Protein AF-A0A443QTU1-F1 (afdb_monomer_lite)

Secondary structure (DSSP, 8-state):
-HH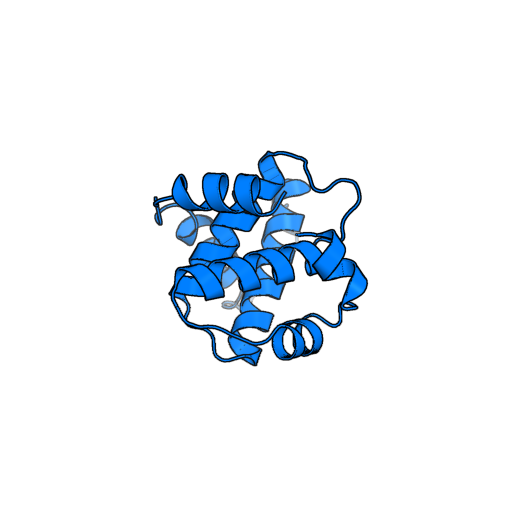HHHHHHTT----GGGHHHHHHHHHGGGS---S---S-------HHHHHHHHHHHHHHHHHHHTT--HHHHHHHHHHHHHHHHTTTTTTS-HHHHHHHHHHHHHHHTT----HHHHHHHHT--HHHHHTT-

InterPro domains:
  IPR000812 Transcription factor TFIIB [PR00685] (99-118)
  IPR000812 Transcription factor TFIIB [PR00685] (125-133)
  IPR000812 Transcription factor TFIIB [PTHR11618] (19-131)
  IPR013150 Transcription factor TFIIB, cyclin-like domain [PF00382] (50-133)
  IPR036915 Cyclin-like superfamily [SSF47954] (54-132)

Radius of gyration: 16.38 Å; chains: 1; bounding box: 30×42×45 Å

Organism: NCBI:txid299467

Structure (mmCIF, N/CA/C/O backbone):
data_AF-A0A443QTU1-F1
#
_entry.id   AF-A0A443QTU1-F1
#
loop_
_atom_site.group_PDB
_atom_site.id
_atom_site.type_symbol
_atom_site.label_atom_id
_atom_site.label_alt_id
_atom_site.label_comp_id
_atom_site.label_asym_id
_atom_site.label_entity_id
_atom_site.label_seq_id
_atom_site.pdbx_PDB_ins_code
_atom_site.Cartn_x
_atom_site.Cartn_y
_atom_site.Cartn_z
_atom_site.occupancy
_atom_site.B_iso_or_equiv
_atom_site.auth_seq_id
_atom_site.auth_comp_id
_atom_site.auth_asym_id
_atom_site.auth_atom_id
_atom_site.pdbx_PDB_model_num
ATOM 1 N N . MET A 1 1 ? 12.321 -10.368 13.320 1.00 49.62 1 MET A N 1
ATOM 2 C CA . MET A 1 1 ? 12.124 -9.400 12.217 1.00 49.62 1 MET A CA 1
ATOM 3 C C . MET A 1 1 ? 10.836 -8.598 12.391 1.00 49.62 1 MET A C 1
ATOM 5 O O . MET A 1 1 ? 10.950 -7.403 12.615 1.00 49.62 1 MET A O 1
ATOM 9 N N . LEU A 1 2 ? 9.650 -9.223 12.461 1.00 43.53 2 LEU A N 1
ATOM 10 C CA . LEU A 1 2 ? 8.376 -8.525 12.741 1.00 43.53 2 LEU A CA 1
ATOM 11 C C . LEU A 1 2 ? 8.380 -7.679 14.031 1.00 43.53 2 LEU A C 1
ATOM 13 O O . LEU A 1 2 ? 7.876 -6.567 14.012 1.00 43.53 2 LEU A O 1
ATOM 17 N N . LYS A 1 3 ? 9.002 -8.144 15.128 1.00 46.47 3 LYS A N 1
ATOM 18 C CA . LYS A 1 3 ? 9.103 -7.367 16.387 1.00 46.47 3 LYS A CA 1
ATOM 19 C C . LYS A 1 3 ? 9.967 -6.103 16.258 1.00 46.47 3 LYS A C 1
ATOM 21 O O . LYS A 1 3 ? 9.629 -5.075 16.830 1.00 46.47 3 LYS A O 1
ATOM 26 N N . SER A 1 4 ? 11.052 -6.160 15.483 1.00 53.91 4 SER A N 1
ATOM 27 C CA . SER A 1 4 ? 11.898 -4.993 15.191 1.00 53.91 4 SER A CA 1
ATOM 28 C C . SER A 1 4 ? 11.169 -3.996 14.288 1.00 53.91 4 SER A C 1
ATOM 30 O O . SER A 1 4 ? 11.321 -2.793 14.456 1.00 53.91 4 SER A O 1
ATOM 32 N N . PHE A 1 5 ? 10.348 -4.502 13.364 1.00 51.16 5 PHE A N 1
ATOM 33 C CA . PHE A 1 5 ? 9.554 -3.690 12.447 1.00 51.16 5 PHE A CA 1
ATOM 34 C C . PHE A 1 5 ? 8.349 -3.039 13.142 1.00 51.16 5 PHE A C 1
ATOM 36 O O . PHE A 1 5 ? 8.106 -1.858 12.938 1.00 51.16 5 PHE A O 1
ATOM 43 N N . LEU A 1 6 ? 7.657 -3.760 14.037 1.00 52.88 6 LEU A N 1
ATOM 44 C CA . LEU A 1 6 ? 6.623 -3.192 14.912 1.00 52.88 6 LEU A CA 1
ATOM 45 C C . LEU A 1 6 ? 7.199 -2.124 15.849 1.00 52.88 6 LEU A C 1
ATOM 47 O O . LEU A 1 6 ? 6.580 -1.083 16.018 1.00 52.88 6 LEU A O 1
ATOM 51 N N . LYS A 1 7 ? 8.399 -2.343 16.406 1.00 55.41 7 LYS A N 1
ATOM 52 C CA . LYS A 1 7 ? 9.081 -1.341 17.240 1.00 55.41 7 LYS A CA 1
ATOM 53 C C . LYS A 1 7 ? 9.487 -0.091 16.450 1.00 55.41 7 LYS A C 1
ATOM 55 O O . LYS A 1 7 ? 9.428 0.998 16.999 1.00 55.41 7 LYS A O 1
ATOM 60 N N . TRP A 1 8 ? 9.854 -0.237 15.174 1.00 57.97 8 TRP A N 1
ATOM 61 C CA . TRP A 1 8 ? 10.086 0.894 14.267 1.00 57.97 8 TRP A CA 1
ATOM 62 C C . TRP A 1 8 ? 8.776 1.638 13.950 1.00 57.97 8 TRP A C 1
ATOM 64 O O . TRP A 1 8 ? 8.735 2.855 14.051 1.00 57.97 8 TRP A O 1
ATOM 74 N N . CYS A 1 9 ? 7.685 0.904 13.699 1.00 51.94 9 CYS A N 1
ATOM 75 C CA . CYS A 1 9 ? 6.337 1.443 13.478 1.00 51.94 9 CYS A CA 1
ATOM 76 C C . CYS A 1 9 ? 5.773 2.227 14.675 1.00 51.94 9 CYS A C 1
ATOM 78 O O . CYS A 1 9 ? 5.123 3.246 14.472 1.00 51.94 9 CYS A O 1
ATOM 80 N N . SER A 1 10 ? 6.000 1.760 15.909 1.00 52.59 10 SER A N 1
ATOM 81 C CA . SER A 1 10 ? 5.537 2.432 17.136 1.00 52.59 10 SER A CA 1
ATOM 82 C C . SER A 1 10 ? 6.318 3.704 17.483 1.00 52.59 10 SER A C 1
ATOM 84 O O . SER A 1 10 ? 5.878 4.447 18.350 1.00 52.59 10 SER A O 1
ATOM 86 N N . SER A 1 11 ? 7.463 3.963 16.844 1.00 49.38 11 SER A N 1
ATOM 87 C CA . SER A 1 11 ? 8.222 5.213 17.019 1.00 49.38 11 SER A CA 1
ATOM 88 C C . SER A 1 11 ? 7.925 6.262 15.943 1.00 49.38 11 SER A C 1
ATOM 90 O O . SER A 1 11 ? 8.470 7.358 16.013 1.00 49.38 11 SER A O 1
ATOM 92 N N . SER A 1 12 ? 7.082 5.949 14.959 1.00 48.66 12 SER A N 1
ATOM 93 C CA . SER A 1 12 ? 6.764 6.830 13.831 1.00 48.66 12 SER A CA 1
ATOM 94 C C . SER A 1 12 ? 5.397 7.494 14.015 1.00 48.66 12 SER A C 1
ATOM 96 O O . SER A 1 12 ? 4.526 7.368 13.157 1.00 48.66 12 SER A O 1
ATOM 98 N N . GLU A 1 13 ? 5.174 8.163 15.145 1.00 51.28 13 GLU A N 1
ATOM 99 C CA . GLU A 1 13 ? 4.083 9.142 15.263 1.00 51.28 13 GLU A CA 1
ATOM 100 C C . GLU A 1 13 ? 4.488 10.430 14.502 1.00 51.28 13 GLU A C 1
ATOM 102 O O . GLU A 1 13 ? 5.665 10.783 14.466 1.00 51.28 13 GLU A O 1
ATOM 107 N N . GLU A 1 14 ? 3.509 11.037 13.831 1.00 60.69 14 GLU A N 1
ATOM 108 C CA . GLU A 1 14 ? 3.527 12.039 12.740 1.00 60.69 14 GLU A CA 1
ATOM 109 C C . GLU A 1 14 ? 4.515 13.230 12.830 1.00 60.69 14 GLU A C 1
ATOM 111 O O . GLU A 1 14 ? 4.812 13.739 13.912 1.00 60.69 14 GLU A O 1
ATOM 116 N N . PRO A 1 15 ? 4.957 13.754 11.665 1.00 49.84 15 PRO A N 1
ATOM 117 C CA . PRO A 1 15 ? 4.296 14.971 11.177 1.00 49.84 15 PRO A CA 1
ATOM 118 C C . PRO A 1 15 ? 3.810 14.889 9.712 1.00 49.84 15 PRO A C 1
ATOM 120 O O . PRO A 1 15 ? 4.598 14.737 8.774 1.00 49.84 15 PRO A O 1
ATOM 123 N N . GLU A 1 16 ? 2.502 15.107 9.555 1.00 55.72 16 GLU A N 1
ATOM 124 C CA . GLU A 1 16 ? 1.664 15.084 8.340 1.00 55.72 16 GLU A CA 1
ATOM 125 C C . GLU A 1 16 ? 2.006 16.158 7.272 1.00 55.72 16 GLU A C 1
ATOM 127 O O . GLU A 1 16 ? 1.477 16.153 6.162 1.00 55.72 16 GLU A O 1
ATOM 132 N N . GLU A 1 17 ? 2.881 17.131 7.540 1.00 50.31 17 GLU A N 1
ATOM 133 C CA . GLU A 1 17 ? 2.769 18.418 6.826 1.00 50.31 17 GLU A CA 1
ATOM 134 C C . GLU A 1 17 ? 3.546 18.576 5.503 1.00 50.31 17 GLU A C 1
ATOM 136 O O . GLU A 1 17 ? 3.304 19.533 4.762 1.00 50.31 17 GLU A O 1
ATOM 141 N N . ASP A 1 18 ? 4.430 17.651 5.120 1.00 48.00 18 ASP A N 1
ATOM 142 C CA . ASP A 1 18 ? 5.300 17.863 3.943 1.00 48.00 18 ASP A CA 1
ATOM 143 C C . ASP A 1 18 ? 4.911 17.089 2.671 1.00 48.00 18 ASP A C 1
ATOM 145 O O . ASP A 1 18 ? 5.523 17.282 1.613 1.00 48.00 18 ASP A O 1
ATOM 149 N N . LEU A 1 19 ? 3.874 16.246 2.711 1.00 48.62 19 LEU A N 1
ATOM 150 C CA . LEU A 1 19 ? 3.420 15.502 1.524 1.00 48.62 19 LEU A CA 1
ATOM 151 C C . LEU A 1 19 ? 2.553 16.343 0.575 1.00 48.62 19 LEU A C 1
ATOM 153 O O . LEU A 1 19 ? 2.629 16.170 -0.649 1.00 48.62 19 LEU A O 1
ATOM 157 N N . SER A 1 20 ? 1.790 17.299 1.113 1.00 50.38 20 SER A N 1
ATOM 158 C CA . SER A 1 20 ? 0.899 18.180 0.344 1.00 50.38 20 SER A CA 1
ATOM 159 C C . SER A 1 20 ? 1.650 18.987 -0.728 1.00 50.38 20 SER A C 1
ATOM 161 O O . SER A 1 20 ? 1.177 19.107 -1.861 1.00 50.38 20 SER A O 1
ATOM 163 N N . LYS A 1 21 ? 2.876 19.445 -0.431 1.00 54.62 21 LYS A N 1
ATOM 164 C CA . LYS A 1 21 ? 3.719 20.243 -1.343 1.00 54.62 21 LYS A CA 1
ATOM 165 C C . LYS A 1 21 ? 4.180 19.458 -2.578 1.00 54.62 21 LYS A C 1
ATOM 167 O O . LYS A 1 21 ? 4.242 20.012 -3.673 1.00 54.62 21 LYS A O 1
ATOM 172 N N . ILE A 1 22 ? 4.464 18.160 -2.435 1.00 55.03 22 ILE A N 1
ATOM 173 C CA . ILE A 1 22 ? 4.962 17.314 -3.538 1.00 55.03 22 ILE A CA 1
ATOM 174 C C . ILE A 1 22 ? 3.807 16.850 -4.440 1.00 55.03 22 ILE A C 1
ATOM 176 O O . ILE A 1 22 ? 3.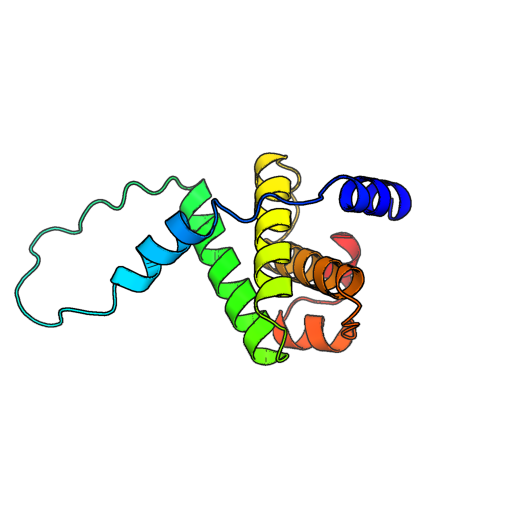942 16.798 -5.667 1.00 55.03 22 ILE A O 1
ATOM 180 N N . ILE A 1 23 ? 2.647 16.543 -3.851 1.00 56.91 23 ILE A N 1
ATOM 181 C CA . ILE A 1 23 ? 1.464 16.087 -4.593 1.00 56.91 23 ILE A CA 1
ATOM 182 C C . ILE A 1 23 ? 0.799 17.258 -5.339 1.00 56.91 23 ILE A C 1
ATOM 184 O O . ILE A 1 23 ? 0.428 17.095 -6.506 1.00 56.91 23 ILE A O 1
ATOM 188 N N . ALA A 1 24 ? 0.739 18.458 -4.741 1.00 53.28 24 ALA A N 1
ATOM 189 C CA . ALA A 1 24 ? 0.194 19.662 -5.381 1.00 53.28 24 ALA A CA 1
ATOM 190 C C . ALA A 1 24 ? 0.895 20.003 -6.711 1.00 53.28 24 ALA A C 1
ATOM 192 O O . ALA A 1 24 ? 0.231 20.356 -7.688 1.00 53.28 24 ALA A O 1
ATOM 193 N N . GLN A 1 25 ? 2.213 19.789 -6.802 1.00 52.00 25 GLN A N 1
ATOM 194 C CA . GLN A 1 25 ? 2.978 20.009 -8.035 1.00 52.00 25 GLN A CA 1
ATOM 195 C C . GLN A 1 25 ? 2.549 19.070 -9.183 1.00 52.00 25 GLN A C 1
ATOM 197 O O . GLN A 1 25 ? 2.650 19.425 -10.357 1.00 52.00 25 GLN A O 1
ATOM 202 N N . THR A 1 26 ? 2.052 17.866 -8.863 1.00 52.66 26 THR A N 1
ATOM 203 C CA . THR A 1 26 ? 1.629 16.866 -9.862 1.00 52.66 26 THR A CA 1
ATOM 204 C C . THR A 1 26 ? 0.196 17.114 -10.349 1.00 52.66 26 THR A C 1
ATOM 206 O O . THR A 1 26 ? -0.102 16.901 -11.527 1.00 52.66 26 THR A O 1
ATOM 209 N N . VAL A 1 27 ? -0.693 17.616 -9.482 1.00 56.44 27 VAL A N 1
ATOM 210 C CA . VAL A 1 27 ? -2.101 17.911 -9.823 1.00 56.44 27 VAL A CA 1
ATOM 211 C C . VAL A 1 27 ? -2.236 19.150 -10.724 1.00 56.44 27 VAL A C 1
ATOM 213 O O . VAL A 1 27 ? -3.147 19.212 -11.549 1.00 56.44 27 VAL A O 1
ATOM 216 N N . GLN A 1 28 ? -1.277 20.083 -10.681 1.00 47.53 28 GLN A N 1
ATOM 217 C CA . GLN A 1 28 ? -1.254 21.297 -11.517 1.00 47.53 28 GLN A CA 1
ATOM 218 C C . GLN A 1 28 ? -1.080 21.052 -13.031 1.00 47.53 28 GLN A C 1
ATOM 220 O O . GLN A 1 28 ? -1.148 21.993 -13.817 1.00 47.53 28 GLN A O 1
ATOM 225 N N . SER A 1 29 ? -0.889 19.807 -13.480 1.00 49.50 29 SER A N 1
ATOM 226 C CA . SER A 1 29 ? -0.694 19.496 -14.907 1.00 49.50 29 SER A CA 1
ATOM 227 C C . SER A 1 29 ? -1.989 19.211 -15.687 1.00 49.50 29 SER A C 1
ATOM 229 O O . SER A 1 29 ? -1.913 18.762 -16.828 1.00 49.50 29 SER A O 1
ATOM 231 N N . ARG A 1 30 ? -3.177 19.430 -15.100 1.00 48.41 30 ARG A N 1
ATOM 232 C CA . ARG A 1 30 ? -4.478 19.103 -15.729 1.00 48.41 30 ARG A CA 1
ATOM 233 C C . ARG A 1 30 ? -5.305 20.290 -16.236 1.00 48.41 30 ARG A C 1
ATOM 235 O O . ARG A 1 30 ? -6.424 20.076 -16.682 1.00 48.41 30 ARG A O 1
ATOM 242 N N . ALA A 1 31 ? -4.770 21.506 -16.246 1.00 52.00 31 ALA A N 1
ATOM 243 C CA . ALA A 1 31 ? -5.435 22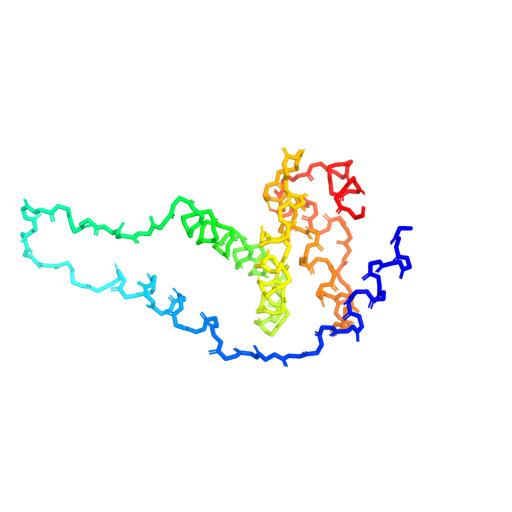.646 -16.874 1.00 52.00 31 ALA A CA 1
ATOM 244 C C . ALA A 1 31 ? -4.492 23.338 -17.863 1.00 52.00 31 ALA A C 1
ATOM 246 O O . ALA A 1 31 ? -3.289 23.424 -17.612 1.00 52.00 31 ALA A O 1
ATOM 247 N N . ASN A 1 32 ? -5.076 23.869 -18.939 1.00 48.75 32 ASN A N 1
ATOM 248 C CA . ASN A 1 32 ? -4.474 24.573 -20.082 1.00 48.75 32 ASN A CA 1
ATOM 249 C C . ASN A 1 32 ? -4.111 23.672 -21.274 1.00 48.75 32 ASN A C 1
ATOM 251 O O . ASN A 1 32 ? -2.945 23.445 -21.596 1.00 48.75 32 ASN A O 1
ATOM 255 N N . ALA A 1 33 ? -5.157 23.195 -21.951 1.00 54.75 33 ALA A N 1
ATOM 256 C CA . ALA A 1 33 ? -5.120 22.920 -23.380 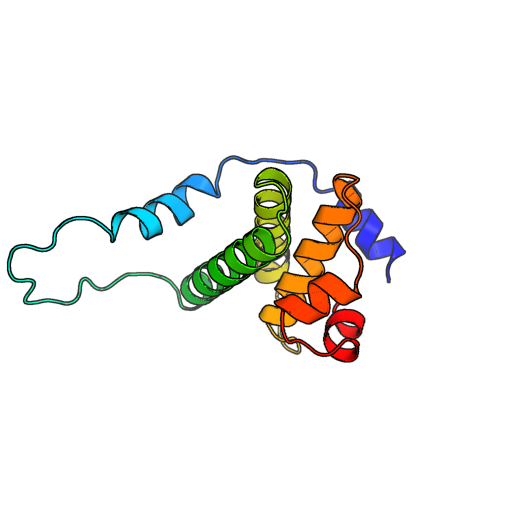1.00 54.75 33 ALA A CA 1
ATOM 257 C C . ALA A 1 33 ? -5.461 24.220 -24.129 1.00 54.75 33 ALA A C 1
ATOM 259 O O . ALA A 1 33 ? -6.612 24.434 -24.478 1.00 54.75 33 ALA A O 1
ATOM 260 N N . ASP A 1 34 ? -4.472 25.096 -24.301 1.00 56.66 34 ASP A N 1
ATOM 261 C CA . ASP A 1 34 ? -4.414 26.097 -25.375 1.00 56.66 34 ASP A CA 1
ATOM 262 C C . ASP A 1 34 ? -2.989 26.681 -25.422 1.00 56.66 34 ASP A C 1
ATOM 264 O O . ASP A 1 34 ? -2.427 27.046 -24.389 1.00 56.66 34 ASP A O 1
ATOM 268 N N . GLY A 1 35 ? -2.393 26.742 -26.612 1.00 57.31 35 GLY A N 1
ATOM 269 C CA . GLY A 1 35 ? -1.192 27.537 -26.868 1.00 57.31 35 GLY A CA 1
ATOM 270 C C . GLY A 1 35 ? 0.161 26.851 -26.638 1.00 57.31 35 GLY A C 1
ATOM 271 O O . GLY A 1 35 ? 0.720 26.842 -25.544 1.00 57.31 35 GLY A O 1
ATOM 272 N N . SER A 1 36 ? 0.737 26.341 -27.731 1.00 65.25 36 SER A N 1
ATOM 273 C CA . SER A 1 36 ? 2.180 26.297 -28.044 1.00 65.25 36 SER A CA 1
ATOM 274 C C . SER A 1 36 ? 3.194 26.309 -26.877 1.00 65.25 36 SER A C 1
ATOM 276 O O . SER A 1 36 ? 3.583 27.369 -26.383 1.00 65.25 36 SER A O 1
ATOM 278 N N . ARG A 1 37 ? 3.789 25.153 -26.542 1.00 57.16 37 ARG A N 1
ATOM 279 C CA . ARG A 1 37 ? 5.050 25.093 -25.771 1.00 57.16 37 ARG A CA 1
ATOM 280 C C . ARG A 1 37 ? 6.177 24.479 -26.602 1.00 57.16 37 ARG A C 1
ATOM 282 O O . ARG A 1 37 ? 6.297 23.265 -26.696 1.00 57.16 37 ARG A O 1
ATOM 289 N N . LYS A 1 38 ? 7.032 25.343 -27.165 1.00 59.31 38 LYS A N 1
ATOM 290 C CA . LYS A 1 38 ? 8.242 25.002 -27.944 1.00 59.31 38 LYS A CA 1
ATOM 291 C C . LYS A 1 38 ? 9.450 24.532 -27.111 1.00 59.31 38 LYS A C 1
ATOM 293 O O . LYS A 1 38 ? 10.516 24.324 -27.673 1.00 59.31 38 LYS A O 1
ATOM 298 N N . TYR A 1 39 ? 9.309 24.313 -25.803 1.00 53.16 39 TYR A N 1
ATOM 299 C CA . TYR A 1 39 ? 10.393 23.785 -24.967 1.00 53.16 39 TYR A CA 1
ATOM 300 C C . TYR A 1 39 ? 9.818 22.852 -23.896 1.00 53.16 39 TYR A C 1
ATOM 302 O O . TYR A 1 39 ? 8.937 23.286 -23.141 1.00 53.16 39 TYR A O 1
ATOM 310 N N . PRO A 1 40 ? 10.283 21.593 -23.774 1.00 59.62 40 PRO A N 1
ATOM 311 C CA . PRO A 1 40 ? 9.970 20.803 -22.596 1.00 59.62 40 PRO A CA 1
ATOM 312 C C . PRO A 1 40 ? 10.578 21.528 -21.392 1.00 59.62 40 PRO A C 1
ATOM 314 O O . PRO A 1 40 ? 11.794 21.699 -21.304 1.00 59.62 40 PRO A O 1
ATOM 317 N N . LYS A 1 41 ? 9.731 22.004 -20.470 1.00 59.22 41 LYS A N 1
ATOM 318 C CA . LYS A 1 41 ? 10.193 22.519 -19.178 1.00 59.22 41 LYS A CA 1
ATOM 319 C C . LYS A 1 41 ? 11.013 21.406 -18.534 1.00 59.22 41 LYS A C 1
ATOM 321 O O . LYS A 1 41 ? 10.462 20.354 -18.219 1.00 59.22 41 LYS A O 1
ATOM 326 N N . SER A 1 42 ? 12.321 21.624 -18.395 1.00 52.53 42 SER A N 1
ATOM 327 C CA . SER A 1 42 ? 13.227 20.697 -17.721 1.00 52.53 42 SER A CA 1
ATOM 328 C C . SER A 1 42 ? 12.748 20.536 -16.281 1.00 52.53 42 SER A C 1
ATOM 330 O O . SER A 1 42 ? 12.977 21.388 -15.423 1.00 52.53 42 SER A O 1
ATOM 332 N N . ASN A 1 43 ? 11.966 19.485 -16.048 1.00 60.56 43 ASN A N 1
ATOM 333 C CA . ASN A 1 43 ? 11.420 19.153 -14.748 1.00 60.56 43 ASN A CA 1
ATOM 334 C C . ASN A 1 43 ? 12.612 18.658 -13.920 1.00 60.56 43 ASN A C 1
ATOM 336 O O . ASN A 1 43 ? 13.070 17.531 -14.117 1.00 60.56 43 ASN A O 1
ATOM 340 N N . LYS A 1 44 ? 13.162 19.523 -13.058 1.00 62.94 44 LYS A N 1
ATOM 341 C CA . LYS A 1 44 ? 14.341 19.270 -12.208 1.00 62.94 44 LYS A CA 1
ATOM 342 C C . LYS A 1 44 ? 14.039 18.270 -11.077 1.00 62.94 44 LYS A C 1
ATOM 344 O O . LYS A 1 44 ? 14.400 18.503 -9.933 1.00 62.94 44 LYS A O 1
ATOM 349 N N . PHE A 1 45 ? 13.338 17.181 -11.370 1.00 64.94 45 PHE A N 1
ATOM 350 C CA . PHE A 1 45 ? 13.136 16.108 -10.406 1.00 64.94 45 PHE A CA 1
ATOM 351 C C . PHE A 1 45 ? 14.347 15.189 -10.430 1.00 64.94 45 PHE A C 1
ATOM 353 O O . PHE A 1 45 ? 14.737 14.686 -11.494 1.00 64.94 45 PHE A O 1
ATOM 360 N N . SER A 1 46 ? 14.923 14.955 -9.251 1.00 76.44 46 SER A N 1
ATOM 361 C CA . SER A 1 46 ? 15.978 13.967 -9.083 1.00 76.44 46 SER A CA 1
ATOM 362 C C . SER A 1 46 ? 15.478 12.599 -9.559 1.00 76.44 46 SER A C 1
ATOM 364 O O . SER A 1 46 ? 14.278 12.302 -9.578 1.00 76.44 46 SER A O 1
ATOM 366 N N . SER A 1 47 ? 16.395 11.729 -9.983 1.00 75.75 47 SER A N 1
ATOM 367 C CA . SER A 1 47 ? 16.058 10.344 -10.343 1.00 75.75 47 SER A CA 1
ATOM 368 C C . SER A 1 47 ? 15.315 9.625 -9.207 1.00 75.75 47 SER A C 1
ATOM 370 O O . SER A 1 47 ? 14.400 8.852 -9.481 1.00 75.75 47 SER A O 1
ATOM 372 N N . THR A 1 48 ? 15.634 9.977 -7.961 1.00 79.69 48 THR A N 1
ATOM 373 C CA . THR A 1 48 ? 14.951 9.578 -6.722 1.00 79.69 48 THR A CA 1
ATOM 374 C C . THR A 1 48 ? 13.499 10.069 -6.678 1.00 79.69 48 THR A C 1
ATOM 376 O O . THR A 1 48 ? 12.578 9.265 -6.546 1.00 79.69 48 THR A O 1
ATOM 379 N N . ASP A 1 49 ? 13.254 11.363 -6.901 1.00 82.69 49 ASP A N 1
ATOM 380 C CA . ASP A 1 49 ? 11.905 11.948 -6.838 1.00 82.69 49 ASP A CA 1
ATOM 381 C C . ASP A 1 49 ? 10.973 11.356 -7.894 1.00 82.69 49 ASP A C 1
ATOM 383 O O . ASP A 1 49 ? 9.794 11.106 -7.649 1.00 82.69 49 ASP A O 1
ATOM 387 N N . ARG A 1 50 ? 11.512 11.053 -9.080 1.00 83.94 50 ARG A N 1
ATOM 388 C CA . ARG A 1 50 ? 10.756 10.381 -10.145 1.00 83.94 50 ARG A CA 1
ATOM 389 C C . ARG A 1 50 ? 10.296 8.984 -9.733 1.00 83.94 50 ARG A C 1
ATOM 391 O O . ARG A 1 50 ? 9.236 8.543 -10.179 1.00 83.94 50 ARG A O 1
ATOM 398 N N . VAL A 1 51 ? 11.071 8.280 -8.906 1.00 85.62 51 VAL A N 1
ATOM 399 C CA . VAL A 1 51 ? 10.658 6.998 -8.323 1.00 85.62 51 VAL A CA 1
ATOM 400 C C . VAL A 1 51 ? 9.557 7.221 -7.290 1.00 85.62 51 VAL A C 1
ATOM 402 O O . VAL A 1 51 ? 8.533 6.545 -7.376 1.00 85.62 51 VAL A O 1
ATOM 405 N N . LEU A 1 52 ? 9.720 8.189 -6.383 1.00 86.12 52 LEU A N 1
ATOM 406 C CA . LEU A 1 52 ? 8.719 8.521 -5.360 1.00 86.12 52 LEU A CA 1
ATOM 407 C C . LEU A 1 52 ? 7.360 8.864 -5.989 1.00 86.12 52 LEU A C 1
ATOM 409 O O . LEU A 1 52 ? 6.356 8.238 -5.660 1.00 86.12 52 LEU A O 1
ATOM 413 N N . ILE A 1 53 ? 7.335 9.755 -6.986 1.00 87.81 53 ILE A N 1
ATOM 414 C CA . ILE A 1 53 ? 6.108 10.155 -7.700 1.00 87.81 53 ILE A CA 1
ATOM 415 C C . ILE A 1 53 ? 5.424 8.947 -8.352 1.00 87.81 53 ILE A C 1
ATOM 417 O O . ILE A 1 53 ? 4.203 8.787 -8.268 1.00 87.81 53 ILE A O 1
ATOM 421 N N . LYS A 1 54 ? 6.201 8.066 -8.999 1.00 88.19 54 LYS A N 1
ATOM 422 C CA . LYS A 1 54 ? 5.657 6.844 -9.610 1.00 88.19 54 LYS A CA 1
ATOM 423 C C . LYS A 1 54 ? 5.032 5.930 -8.563 1.00 88.19 54 LYS A C 1
ATOM 425 O O . LYS A 1 54 ? 3.969 5.370 -8.817 1.00 88.19 54 LYS A O 1
ATOM 430 N N . VAL A 1 55 ? 5.681 5.766 -7.413 1.00 90.12 55 VAL A N 1
ATOM 431 C CA . VAL A 1 55 ? 5.195 4.877 -6.356 1.00 90.12 55 VAL A CA 1
ATOM 432 C C . VAL A 1 55 ? 3.954 5.444 -5.680 1.00 90.12 55 VAL A C 1
ATOM 434 O O . VAL A 1 55 ? 2.977 4.711 -5.573 1.00 90.12 55 VAL A O 1
ATOM 437 N N . TYR A 1 56 ? 3.924 6.731 -5.336 1.00 90.69 56 TYR A N 1
ATOM 438 C CA . TYR A 1 56 ? 2.741 7.367 -4.741 1.00 90.69 56 TYR A CA 1
ATOM 439 C C . TYR A 1 56 ? 1.511 7.272 -5.643 1.00 90.69 56 TYR A C 1
ATOM 441 O O . TYR A 1 56 ? 0.407 7.002 -5.168 1.00 90.69 56 TYR A O 1
ATOM 449 N N . LYS A 1 57 ? 1.697 7.393 -6.963 1.00 89.44 57 LYS A N 1
ATOM 450 C CA . LYS A 1 57 ? 0.614 7.164 -7.926 1.00 89.44 57 LYS A CA 1
ATOM 451 C C . LYS A 1 57 ? 0.107 5.722 -7.889 1.00 89.44 57 LYS A C 1
ATOM 453 O O . LYS A 1 57 ? -1.096 5.493 -7.917 1.00 89.44 57 LYS A O 1
ATOM 458 N N . VAL A 1 58 ? 1.012 4.743 -7.822 1.00 89.12 58 VAL A N 1
ATOM 459 C CA . VAL A 1 58 ? 0.624 3.331 -7.698 1.00 89.12 58 VAL A CA 1
ATOM 460 C C . VAL A 1 58 ? -0.089 3.083 -6.368 1.00 89.12 58 VAL A C 1
ATOM 462 O O . VAL A 1 58 ? -1.102 2.400 -6.366 1.00 89.12 58 VAL A O 1
ATOM 465 N N . MET A 1 59 ? 0.389 3.654 -5.262 1.00 90.56 59 MET A N 1
ATOM 466 C CA . MET A 1 59 ? -0.232 3.522 -3.940 1.00 90.56 59 MET A CA 1
ATOM 467 C C . MET A 1 59 ? -1.638 4.108 -3.895 1.00 90.56 59 MET A C 1
ATOM 469 O O . MET A 1 59 ? -2.542 3.423 -3.432 1.00 90.56 59 MET A O 1
ATOM 473 N N . SER A 1 60 ? -1.833 5.303 -4.456 1.00 89.88 60 SER A N 1
ATOM 474 C CA . SER A 1 60 ? -3.153 5.941 -4.546 1.00 89.88 60 SER A CA 1
ATOM 475 C C . SER A 1 60 ? -4.120 5.084 -5.365 1.00 89.88 60 SER A C 1
ATOM 477 O O . SER A 1 60 ? -5.176 4.709 -4.874 1.00 89.88 60 SER A O 1
ATOM 479 N N . ASN A 1 61 ? -3.703 4.632 -6.555 1.00 89.19 61 ASN A N 1
ATOM 480 C CA . ASN A 1 61 ? -4.522 3.740 -7.380 1.00 89.19 61 ASN A CA 1
ATOM 481 C C . ASN A 1 61 ? -4.859 2.416 -6.667 1.00 89.19 61 ASN A C 1
ATOM 483 O O . ASN A 1 61 ? -5.956 1.879 -6.834 1.00 89.19 61 ASN A O 1
ATOM 487 N N . MET A 1 62 ? -3.905 1.857 -5.910 1.00 88.38 62 MET A N 1
ATOM 488 C CA . MET A 1 62 ? -4.148 0.645 -5.132 1.00 88.38 62 MET A CA 1
ATOM 489 C C . MET A 1 62 ? -5.183 0.913 -4.042 1.00 88.38 62 MET A C 1
ATOM 491 O O . MET A 1 62 ? -6.129 0.143 -3.946 1.00 88.38 62 MET A O 1
ATOM 495 N N . ALA A 1 63 ? -5.031 1.995 -3.275 1.00 88.19 63 ALA A N 1
ATOM 496 C CA . ALA A 1 63 ? -5.946 2.389 -2.208 1.00 88.19 63 ALA A CA 1
ATOM 497 C C . ALA A 1 63 ? -7.372 2.646 -2.722 1.00 88.19 63 ALA A C 1
ATOM 499 O O . ALA A 1 63 ? -8.322 2.139 -2.123 1.00 88.19 63 ALA A O 1
ATOM 500 N N . ASP A 1 64 ? -7.508 3.327 -3.863 1.00 88.69 64 ASP A N 1
ATOM 501 C CA . ASP A 1 64 ? -8.795 3.576 -4.522 1.00 88.69 64 ASP A CA 1
ATOM 502 C C . ASP A 1 64 ? -9.492 2.259 -4.904 1.00 88.69 64 ASP A C 1
ATOM 504 O O . ASP A 1 64 ? -10.690 2.091 -4.691 1.00 88.69 64 ASP A O 1
ATOM 508 N N . SER A 1 65 ? -8.734 1.272 -5.398 1.00 88.00 65 SER A N 1
ATOM 509 C CA . SER A 1 65 ? -9.283 -0.027 -5.820 1.00 88.00 65 SER A CA 1
ATOM 510 C C . SER A 1 65 ? -9.856 -0.856 -4.660 1.00 88.00 65 SER A C 1
ATOM 512 O O . SER A 1 65 ? -10.760 -1.661 -4.872 1.00 88.00 65 SER A O 1
ATOM 514 N N . ILE A 1 66 ? -9.334 -0.686 -3.440 1.00 87.31 66 ILE A N 1
ATOM 515 C CA . ILE A 1 66 ? -9.791 -1.393 -2.225 1.00 87.31 66 ILE A CA 1
ATOM 516 C C . ILE A 1 66 ? -10.550 -0.484 -1.249 1.00 87.31 66 ILE A C 1
ATOM 518 O O . ILE A 1 66 ? -10.769 -0.874 -0.096 1.00 87.31 66 ILE A O 1
ATOM 522 N N . ASN A 1 67 ? -10.970 0.701 -1.713 1.00 86.69 67 ASN A N 1
ATOM 523 C CA . ASN A 1 67 ? -11.705 1.705 -0.939 1.00 86.69 67 ASN A CA 1
ATOM 524 C C . ASN A 1 67 ? -11.086 1.925 0.452 1.00 86.69 67 ASN A C 1
ATOM 526 O O . ASN A 1 67 ? -11.733 1.745 1.486 1.00 86.69 67 ASN A O 1
ATOM 530 N N . ILE A 1 68 ? -9.787 2.220 0.478 1.00 83.94 68 ILE A N 1
ATOM 531 C CA . ILE A 1 68 ? -9.069 2.610 1.693 1.00 83.94 68 ILE A CA 1
ATOM 532 C C . ILE A 1 68 ? -9.201 4.125 1.899 1.00 83.94 68 ILE A C 1
ATOM 534 O O . ILE A 1 68 ? -9.206 4.894 0.941 1.00 83.94 68 ILE A O 1
ATOM 538 N N . SER A 1 69 ? -9.290 4.558 3.160 1.00 86.88 69 SER A N 1
ATOM 539 C CA . SER A 1 69 ? -9.317 5.983 3.509 1.00 86.88 69 SER A CA 1
ATOM 540 C C . SER A 1 69 ? -8.018 6.694 3.112 1.00 86.88 69 SER A C 1
ATOM 542 O O . SER A 1 69 ? -6.925 6.125 3.176 1.00 86.88 69 SER A O 1
ATOM 544 N N . LYS A 1 70 ? -8.124 7.976 2.754 1.00 85.19 70 LYS A N 1
ATOM 545 C CA . LYS A 1 70 ? -6.967 8.805 2.383 1.00 85.19 70 LYS A CA 1
ATOM 546 C C . LYS A 1 70 ? -5.928 8.891 3.505 1.00 85.19 70 LYS A C 1
ATOM 548 O O . LYS A 1 70 ? -4.752 8.733 3.200 1.00 85.19 70 LYS A O 1
ATOM 553 N N . ASN A 1 71 ? -6.373 8.936 4.766 1.00 86.69 71 ASN A N 1
ATOM 554 C CA . ASN A 1 71 ? -5.506 8.928 5.953 1.00 86.69 71 ASN A CA 1
ATOM 555 C C . ASN A 1 71 ? -4.504 7.755 5.940 1.00 86.69 71 ASN A C 1
ATOM 557 O O . ASN A 1 71 ? -3.297 7.912 6.081 1.00 86.69 71 ASN A O 1
ATOM 561 N N . ILE A 1 72 ? -4.995 6.545 5.652 1.00 86.69 72 ILE A N 1
ATOM 562 C CA . ILE A 1 72 ? -4.164 5.331 5.585 1.00 86.69 72 ILE A CA 1
ATOM 563 C C . ILE A 1 72 ? -3.174 5.406 4.411 1.00 86.69 72 ILE A C 1
ATOM 565 O O . ILE A 1 72 ? -2.056 4.895 4.488 1.00 86.69 72 ILE A O 1
ATOM 569 N N . THR A 1 73 ? -3.589 6.021 3.303 1.00 88.25 73 THR A N 1
ATOM 570 C CA . THR A 1 73 ? -2.758 6.164 2.100 1.00 88.25 73 THR A CA 1
ATOM 571 C C . THR A 1 73 ? -1.619 7.155 2.338 1.00 88.25 73 THR A C 1
ATOM 573 O O . THR A 1 73 ? -0.486 6.888 1.937 1.00 88.25 73 THR A O 1
ATOM 576 N N . GLU A 1 74 ? -1.898 8.260 3.026 1.00 87.94 74 GLU A N 1
ATOM 577 C CA . GLU A 1 74 ? -0.921 9.271 3.443 1.00 87.94 74 GLU A CA 1
ATOM 578 C C . GLU A 1 74 ? 0.112 8.671 4.402 1.00 87.94 74 GLU A C 1
ATOM 580 O O . GLU A 1 74 ? 1.310 8.690 4.094 1.00 87.94 74 GLU A O 1
ATOM 585 N N . ARG A 1 75 ? -0.347 7.960 5.439 1.00 88.00 75 ARG A N 1
ATOM 586 C CA . ARG A 1 75 ? 0.508 7.179 6.348 1.00 88.00 75 ARG A CA 1
ATOM 587 C C . ARG A 1 75 ? 1.428 6.214 5.596 1.00 88.00 75 ARG A C 1
ATOM 589 O O . ARG A 1 75 ? 2.634 6.138 5.841 1.00 88.00 75 ARG A O 1
ATOM 596 N N . ALA A 1 76 ? 0.881 5.478 4.627 1.00 89.31 76 ALA A N 1
ATOM 597 C CA . ALA A 1 76 ? 1.657 4.539 3.826 1.00 89.31 76 ALA A CA 1
ATOM 598 C C . ALA A 1 76 ? 2.723 5.249 2.963 1.00 89.31 76 ALA A C 1
ATOM 600 O O . ALA A 1 76 ? 3.828 4.719 2.799 1.00 89.31 76 ALA A O 1
ATOM 601 N N . ASN A 1 77 ? 2.425 6.439 2.431 1.00 89.19 77 ASN A N 1
ATOM 602 C CA . ASN A 1 77 ? 3.376 7.244 1.659 1.00 89.19 77 ASN A CA 1
ATOM 603 C C . ASN A 1 77 ? 4.547 7.729 2.531 1.00 89.19 77 ASN A C 1
ATOM 605 O O . ASN A 1 77 ? 5.698 7.654 2.089 1.00 89.19 77 ASN A O 1
ATOM 609 N N . LEU A 1 78 ? 4.282 8.151 3.774 1.00 87.19 78 LEU A N 1
ATOM 610 C CA . LEU A 1 78 ? 5.321 8.529 4.743 1.00 87.19 78 LEU A CA 1
ATOM 611 C C . LEU A 1 78 ? 6.270 7.359 5.032 1.00 87.19 78 LEU A C 1
ATOM 613 O O . LEU A 1 78 ? 7.492 7.505 4.929 1.00 87.19 78 LEU A O 1
ATOM 617 N N . LEU A 1 79 ? 5.712 6.172 5.294 1.00 86.25 79 LEU A N 1
ATOM 618 C CA . LEU A 1 79 ? 6.498 4.953 5.511 1.00 86.25 79 LEU A CA 1
ATOM 619 C C . LEU A 1 79 ? 7.374 4.617 4.297 1.00 86.25 79 LEU A C 1
ATOM 621 O O . LEU A 1 79 ? 8.530 4.218 4.455 1.00 86.25 79 LEU A O 1
ATOM 625 N N . PHE A 1 80 ? 6.851 4.796 3.079 1.00 87.69 80 PHE A N 1
ATOM 626 C CA . PHE A 1 80 ? 7.618 4.555 1.859 1.00 87.69 80 PHE A CA 1
ATOM 627 C C . PHE A 1 80 ? 8.794 5.528 1.716 1.00 87.69 80 PHE A C 1
ATOM 629 O O . PHE A 1 80 ? 9.894 5.095 1.371 1.00 87.69 80 PHE A O 1
ATOM 636 N N . LYS A 1 81 ? 8.593 6.818 2.016 1.00 86.50 81 LYS A N 1
ATOM 637 C CA . LYS A 1 81 ? 9.649 7.841 1.970 1.00 86.50 81 LYS A CA 1
ATOM 638 C C . LYS A 1 81 ? 10.789 7.515 2.936 1.00 86.50 81 LYS A C 1
ATOM 640 O O . LYS A 1 81 ? 11.939 7.429 2.512 1.00 86.50 81 LYS A O 1
ATOM 645 N N . GLN A 1 82 ? 10.461 7.229 4.196 1.00 83.69 82 GLN A N 1
ATOM 646 C CA . GLN A 1 82 ? 11.443 6.853 5.220 1.00 83.69 82 GLN A CA 1
ATOM 647 C C . GLN A 1 82 ? 12.207 5.578 4.834 1.00 83.69 82 GLN A C 1
ATOM 649 O O . GLN A 1 82 ? 13.427 5.483 4.989 1.00 83.69 82 GLN A O 1
ATOM 654 N N . PHE A 1 83 ? 11.503 4.588 4.277 1.00 82.12 83 PHE A N 1
ATOM 655 C CA . PHE A 1 83 ? 12.126 3.354 3.803 1.00 82.12 83 PHE A CA 1
ATOM 656 C C . PHE A 1 83 ? 13.045 3.581 2.592 1.00 82.12 83 PHE A C 1
ATOM 658 O O . PHE A 1 83 ? 14.075 2.911 2.460 1.00 82.12 83 PHE A O 1
ATOM 665 N N . HIS A 1 84 ? 12.684 4.526 1.719 1.00 83.00 84 HIS A N 1
ATOM 666 C CA . HIS A 1 84 ? 13.460 4.905 0.543 1.00 83.00 84 HIS A CA 1
ATOM 667 C C . HIS A 1 84 ? 14.762 5.617 0.920 1.00 83.00 84 HIS A C 1
ATOM 669 O O . HIS A 1 84 ? 15.823 5.236 0.427 1.00 83.00 84 HIS A O 1
ATOM 675 N N . GLU A 1 85 ? 14.700 6.574 1.846 1.00 81.94 85 GLU A N 1
ATOM 676 C CA . GLU A 1 85 ? 15.869 7.293 2.372 1.00 81.94 85 GLU A CA 1
ATOM 677 C C . GLU A 1 85 ? 16.846 6.351 3.096 1.00 81.94 85 GLU A C 1
ATOM 679 O O . GLU A 1 85 ? 18.063 6.472 2.954 1.00 81.94 85 GLU A O 1
ATOM 684 N N . GLY A 1 86 ? 16.330 5.324 3.781 1.00 76.38 86 GLY A N 1
ATOM 685 C CA . GLY A 1 86 ? 17.136 4.292 4.440 1.00 76.38 86 GLY A CA 1
ATOM 686 C C . GLY A 1 86 ? 17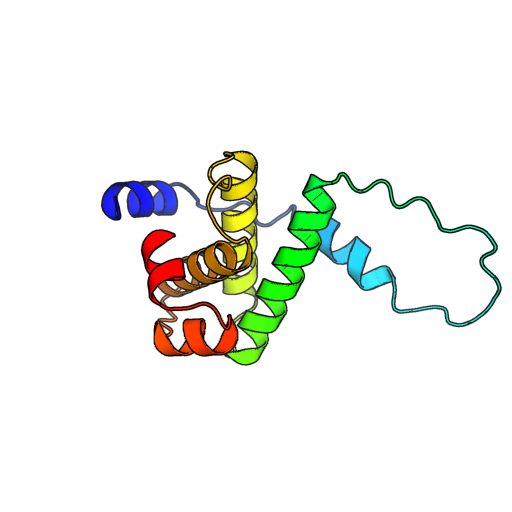.853 3.299 3.507 1.00 76.38 86 GLY A C 1
ATOM 687 O O . GLY A 1 86 ? 18.470 2.359 4.007 1.00 76.38 86 GLY A O 1
ATOM 688 N N . ASN A 1 87 ? 17.762 3.444 2.175 1.00 63.91 87 ASN A N 1
ATOM 689 C CA . ASN A 1 87 ? 18.421 2.603 1.157 1.00 63.91 87 ASN A CA 1
ATOM 690 C C . ASN A 1 87 ? 18.176 1.076 1.263 1.00 63.91 87 ASN A C 1
ATOM 692 O O . ASN A 1 87 ? 18.879 0.275 0.641 1.00 63.91 87 ASN A O 1
ATOM 696 N N . LYS A 1 88 ? 17.127 0.625 1.968 1.00 62.56 88 LYS A N 1
ATOM 697 C CA . LYS A 1 88 ? 16.790 -0.810 2.135 1.00 62.56 88 LYS A CA 1
ATOM 698 C C . LYS A 1 88 ? 16.112 -1.443 0.903 1.00 62.56 88 LYS A C 1
ATOM 700 O O . LYS A 1 88 ? 15.588 -2.555 0.966 1.00 62.56 88 LYS A O 1
ATOM 705 N N . LEU A 1 89 ? 16.132 -0.746 -0.234 1.00 64.62 89 LEU A N 1
ATOM 706 C CA . LEU A 1 89 ? 15.391 -1.068 -1.458 1.00 64.62 89 LEU A CA 1
ATOM 707 C C . LEU A 1 89 ? 16.138 -1.970 -2.449 1.00 64.62 89 LEU A C 1
ATOM 709 O O . LEU A 1 89 ? 15.509 -2.531 -3.342 1.00 64.62 89 LEU A O 1
ATOM 713 N N . LYS A 1 90 ? 17.463 -2.121 -2.315 1.00 59.56 90 LYS A N 1
ATOM 714 C CA . LYS A 1 90 ? 18.366 -2.550 -3.406 1.00 59.56 90 LYS A CA 1
ATOM 715 C C . LYS A 1 90 ? 18.049 -3.911 -4.055 1.00 59.56 90 LYS A C 1
ATOM 717 O O . LYS A 1 90 ? 18.465 -4.148 -5.181 1.00 59.56 90 LYS A O 1
ATOM 722 N N . SER A 1 91 ? 17.296 -4.785 -3.384 1.00 65.44 91 SER A N 1
ATOM 723 C CA . SER A 1 91 ? 16.923 -6.122 -3.884 1.00 65.44 91 SER A CA 1
ATOM 724 C C . SER A 1 91 ? 15.408 -6.306 -4.094 1.00 65.44 91 SER A C 1
ATOM 726 O O . SER A 1 91 ? 14.939 -7.383 -4.468 1.00 65.44 91 SER A O 1
ATOM 728 N N . ARG A 1 92 ? 14.592 -5.272 -3.844 1.00 72.75 92 ARG A N 1
ATOM 729 C CA . ARG A 1 92 ? 13.129 -5.410 -3.787 1.00 72.75 92 ARG A CA 1
ATOM 730 C C . ARG A 1 92 ? 12.418 -4.515 -4.796 1.00 72.75 92 ARG A C 1
ATOM 732 O O . ARG A 1 92 ? 12.832 -3.404 -5.095 1.00 72.75 92 ARG A O 1
ATOM 739 N N . SER A 1 93 ? 11.303 -5.015 -5.327 1.00 84.69 93 SER A N 1
ATOM 740 C CA . SER A 1 93 ? 10.470 -4.256 -6.263 1.00 84.69 93 SER A CA 1
ATOM 741 C C . SER A 1 93 ? 9.726 -3.138 -5.534 1.00 84.69 93 SER A C 1
ATOM 743 O O . SER A 1 93 ? 9.048 -3.408 -4.543 1.00 84.69 93 SER A O 1
ATOM 745 N N . HIS A 1 94 ? 9.764 -1.912 -6.067 1.00 86.06 94 HIS A N 1
ATOM 746 C CA . HIS A 1 94 ? 9.027 -0.773 -5.506 1.00 86.06 94 HIS A CA 1
ATOM 747 C C . HIS A 1 94 ? 7.528 -1.057 -5.329 1.00 86.06 94 HIS A C 1
ATOM 749 O O . HIS A 1 94 ? 6.952 -0.654 -4.327 1.00 86.06 94 HIS A O 1
ATOM 755 N N . LYS A 1 95 ? 6.906 -1.818 -6.244 1.00 86.69 95 LYS A N 1
ATOM 756 C CA . LYS A 1 95 ? 5.503 -2.252 -6.110 1.00 86.69 95 LYS A CA 1
ATOM 757 C C . LYS A 1 95 ? 5.279 -3.187 -4.918 1.00 86.69 95 LYS A C 1
ATOM 759 O O . LYS A 1 95 ? 4.268 -3.070 -4.239 1.00 86.69 95 LYS A O 1
ATOM 764 N N . ALA A 1 96 ? 6.214 -4.104 -4.661 1.00 86.31 96 ALA A N 1
ATOM 765 C CA . ALA A 1 96 ? 6.118 -5.031 -3.532 1.00 86.31 96 ALA A CA 1
ATOM 766 C C . ALA A 1 96 ? 6.260 -4.296 -2.192 1.00 86.31 96 ALA A C 1
ATOM 768 O O . ALA A 1 96 ? 5.548 -4.603 -1.243 1.00 86.31 96 ALA A O 1
ATOM 769 N N . ILE A 1 97 ? 7.144 -3.298 -2.142 1.00 86.56 97 ILE A N 1
ATOM 770 C CA . ILE A 1 97 ? 7.346 -2.451 -0.963 1.00 86.56 97 ILE A CA 1
ATOM 771 C C . ILE A 1 97 ? 6.137 -1.539 -0.747 1.00 86.56 97 ILE A C 1
ATOM 773 O O . ILE A 1 97 ? 5.640 -1.469 0.366 1.00 86.56 97 ILE A O 1
ATOM 777 N N . ALA A 1 98 ? 5.599 -0.928 -1.804 1.00 88.44 98 ALA A N 1
ATOM 778 C CA . ALA A 1 98 ? 4.373 -0.135 -1.738 1.00 88.44 98 ALA A CA 1
ATOM 779 C C . ALA A 1 98 ? 3.189 -0.944 -1.176 1.00 88.44 98 ALA A C 1
ATOM 781 O O . ALA A 1 98 ? 2.484 -0.479 -0.284 1.00 88.44 98 ALA A O 1
ATOM 782 N N . ALA A 1 99 ? 3.009 -2.183 -1.649 1.00 88.06 99 ALA A N 1
ATOM 783 C CA . ALA A 1 99 ? 1.993 -3.098 -1.133 1.00 88.06 99 ALA A CA 1
ATOM 784 C C . ALA A 1 99 ? 2.230 -3.475 0.344 1.00 88.06 99 ALA A C 1
ATOM 786 O O . ALA A 1 99 ? 1.277 -3.581 1.115 1.00 88.06 99 ALA A O 1
ATOM 787 N N . ALA A 1 100 ? 3.492 -3.648 0.752 1.00 86.69 100 ALA A N 1
ATOM 788 C CA . ALA A 1 100 ? 3.854 -3.917 2.141 1.00 86.69 100 ALA A CA 1
ATOM 789 C C . ALA A 1 100 ? 3.578 -2.710 3.059 1.00 86.69 100 ALA A C 1
ATOM 791 O O . ALA A 1 100 ? 2.959 -2.880 4.107 1.00 86.69 100 ALA A O 1
ATOM 792 N N . CYS A 1 101 ? 3.965 -1.497 2.648 1.00 88.25 101 CYS A N 1
ATOM 793 C CA . CYS A 1 101 ? 3.682 -0.253 3.373 1.00 88.25 101 CYS A CA 1
ATOM 794 C C . CYS A 1 101 ? 2.174 -0.040 3.549 1.00 88.25 101 CYS A C 1
ATOM 796 O O . CYS A 1 101 ? 1.727 0.265 4.651 1.00 88.25 101 CYS A O 1
ATOM 798 N N . LEU A 1 102 ? 1.386 -0.281 2.497 1.00 87.94 102 LEU A N 1
ATOM 799 C CA . LEU A 1 102 ? -0.070 -0.167 2.559 1.00 87.94 102 LEU A CA 1
ATOM 800 C C . LEU A 1 102 ? -0.684 -1.177 3.541 1.00 87.94 102 LEU A C 1
ATOM 802 O O . LEU A 1 102 ? -1.540 -0.812 4.341 1.00 87.94 102 LEU A O 1
ATOM 806 N N . TYR A 1 103 ? -0.216 -2.430 3.534 1.00 87.31 103 TYR A N 1
ATOM 807 C CA . TYR A 1 103 ? -0.669 -3.449 4.487 1.00 87.31 103 TYR A CA 1
ATOM 808 C C . TYR A 1 103 ? -0.373 -3.070 5.943 1.00 87.31 103 TYR A C 1
ATOM 810 O O . TYR A 1 103 ? -1.200 -3.296 6.824 1.00 87.31 103 TYR A O 1
ATOM 818 N N . ILE A 1 104 ? 0.803 -2.495 6.201 1.00 85.69 104 ILE A N 1
ATOM 819 C CA . ILE A 1 104 ? 1.201 -2.059 7.542 1.00 85.69 104 ILE A CA 1
ATOM 820 C C . ILE A 1 104 ? 0.328 -0.895 8.010 1.00 85.69 104 ILE A C 1
ATOM 822 O O . ILE A 1 104 ? -0.233 -0.982 9.100 1.00 85.69 104 ILE A O 1
ATOM 826 N N . ALA A 1 105 ? 0.147 0.131 7.175 1.00 87.75 105 ALA A N 1
ATOM 827 C CA . ALA A 1 105 ? -0.703 1.276 7.495 1.00 87.75 105 ALA A CA 1
ATOM 828 C C . ALA A 1 105 ? -2.149 0.841 7.799 1.00 87.75 105 ALA A C 1
ATOM 830 O O . ALA A 1 105 ? -2.735 1.262 8.792 1.00 87.75 105 ALA A O 1
ATOM 831 N N . CYS A 1 106 ? -2.692 -0.104 7.022 1.00 86.56 106 CYS A N 1
ATOM 832 C CA . CYS A 1 106 ? -4.011 -0.692 7.283 1.00 86.56 106 CYS A CA 1
ATOM 833 C C . CYS A 1 106 ? -4.104 -1.370 8.658 1.00 86.56 106 CYS A C 1
ATOM 835 O O . CYS A 1 106 ? -5.146 -1.311 9.308 1.00 86.56 106 CYS A O 1
ATOM 837 N N . ARG A 1 107 ? -3.027 -2.031 9.110 1.00 84.50 107 ARG A N 1
ATOM 838 C CA . ARG A 1 107 ? -2.995 -2.665 10.436 1.00 84.50 107 ARG A CA 1
ATOM 839 C C . ARG A 1 107 ? -2.886 -1.658 11.574 1.00 84.50 107 ARG A C 1
ATOM 841 O O . ARG A 1 107 ? -3.411 -1.947 12.642 1.00 84.50 107 ARG A O 1
ATOM 848 N N . GLN A 1 108 ? -2.201 -0.536 11.368 1.00 83.56 108 GLN A N 1
ATOM 849 C CA . GLN A 1 108 ? -2.081 0.514 12.383 1.00 83.56 108 GLN A CA 1
ATOM 850 C C . GLN A 1 108 ? -3.423 1.214 12.619 1.00 83.56 108 GLN A C 1
ATOM 852 O O . GLN A 1 108 ? -3.822 1.402 13.759 1.00 83.56 108 GLN A O 1
ATOM 857 N N . GLU A 1 109 ? -4.154 1.498 11.544 1.00 79.81 109 GLU A N 1
ATOM 858 C CA . GLU A 1 109 ? -5.425 2.236 11.565 1.00 79.81 109 GLU A CA 1
ATOM 859 C C . GLU A 1 109 ? -6.651 1.346 11.868 1.00 79.81 109 GLU A C 1
ATOM 861 O O . GLU A 1 109 ? -7.792 1.767 11.700 1.00 79.81 109 GLU A O 1
ATOM 866 N N . GLY A 1 110 ? -6.445 0.075 12.238 1.00 76.31 110 GLY A N 1
ATOM 867 C CA . GLY A 1 110 ? -7.523 -0.872 12.566 1.00 76.31 110 GLY A CA 1
ATOM 868 C C . GLY A 1 110 ? -8.384 -1.344 11.381 1.00 76.31 110 GLY A C 1
ATOM 869 O O . GLY A 1 110 ? -9.277 -2.171 11.556 1.00 76.31 110 GLY A O 1
ATOM 870 N N . ASN A 1 111 ? -8.101 -0.883 10.160 1.00 76.19 111 ASN A N 1
ATOM 871 C CA . ASN A 1 111 ? -8.804 -1.265 8.934 1.00 76.19 111 ASN A CA 1
ATOM 872 C C . ASN A 1 111 ? -8.144 -2.486 8.280 1.00 76.19 111 ASN A C 1
ATOM 874 O O . ASN A 1 111 ? -7.461 -2.392 7.257 1.00 76.19 111 ASN A O 1
ATOM 878 N N . PHE A 1 112 ? -8.331 -3.659 8.883 1.00 77.31 112 PHE A N 1
ATOM 879 C CA . PHE A 1 112 ? -7.662 -4.884 8.446 1.00 77.31 112 PHE A CA 1
ATOM 880 C C . PHE A 1 112 ? -8.171 -5.376 7.082 1.00 77.31 112 PHE A C 1
ATOM 882 O O . PHE A 1 112 ? -9.204 -6.035 6.978 1.00 77.31 112 PHE A O 1
ATOM 889 N N . ARG A 1 113 ? -7.402 -5.104 6.023 1.00 76.12 113 ARG A N 1
ATOM 890 C CA . ARG A 1 113 ? -7.577 -5.725 4.702 1.00 76.12 113 ARG A CA 1
ATOM 891 C C . ARG A 1 113 ? -6.815 -7.042 4.614 1.00 76.12 113 ARG A C 1
ATOM 893 O O . ARG A 1 113 ? -5.733 -7.207 5.186 1.00 76.12 113 ARG A O 1
ATOM 900 N N . THR A 1 114 ? -7.373 -8.001 3.887 1.00 82.44 114 THR A N 1
ATOM 901 C CA . THR A 1 114 ? -6.752 -9.313 3.718 1.00 82.44 114 THR A CA 1
ATOM 902 C C . THR A 1 114 ? -5.550 -9.222 2.785 1.00 82.44 114 THR A C 1
ATOM 904 O O . THR A 1 114 ? -5.518 -8.483 1.801 1.00 82.44 114 THR A O 1
ATOM 907 N N . PHE A 1 115 ? -4.551 -10.065 3.032 1.00 80.19 115 PHE A N 1
ATOM 908 C CA . PHE A 1 115 ? -3.383 -10.161 2.158 1.00 80.19 115 PHE A CA 1
ATOM 909 C C . PHE A 1 115 ? -3.750 -10.548 0.710 1.00 80.19 115 PHE A C 1
ATOM 911 O O . PHE A 1 115 ? -3.030 -10.214 -0.233 1.00 80.19 115 PHE A O 1
ATOM 918 N N . LYS A 1 116 ? -4.885 -11.239 0.518 1.00 81.81 116 LYS A N 1
ATOM 919 C CA . LYS A 1 116 ? -5.410 -11.623 -0.799 1.00 81.81 116 LYS A CA 1
ATOM 920 C C . LYS A 1 116 ? -5.860 -10.403 -1.606 1.00 81.81 116 LYS A C 1
ATOM 922 O O . LYS A 1 116 ? -5.526 -10.338 -2.785 1.00 81.81 116 LYS A O 1
ATOM 927 N N . GLU A 1 117 ? -6.541 -9.444 -0.980 1.00 85.69 117 GLU A N 1
ATOM 928 C CA . GLU A 1 117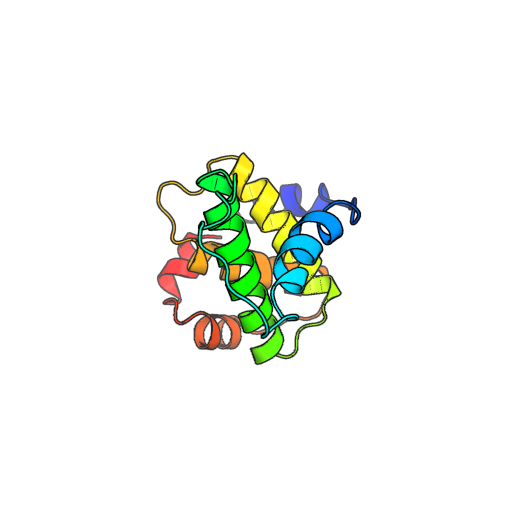 ? -6.977 -8.196 -1.626 1.00 85.69 117 GLU A CA 1
ATOM 929 C C . GLU A 1 117 ? -5.776 -7.374 -2.100 1.00 85.69 117 GLU A C 1
ATOM 931 O O . GLU A 1 117 ? -5.699 -6.982 -3.261 1.00 85.69 117 GLU A O 1
ATOM 936 N N . ILE A 1 118 ? -4.768 -7.210 -1.242 1.00 84.75 118 ILE A N 1
ATOM 937 C CA . ILE A 1 118 ? -3.559 -6.449 -1.586 1.00 84.75 118 ILE A CA 1
ATOM 938 C C . ILE A 1 118 ? -2.761 -7.137 -2.704 1.00 84.75 118 ILE A C 1
ATOM 940 O O . ILE A 1 118 ? -2.240 -6.472 -3.604 1.00 84.75 118 ILE A O 1
ATOM 944 N N . CYS A 1 119 ? -2.678 -8.471 -2.701 1.00 84.31 119 CYS A N 1
ATOM 945 C CA . CYS A 1 119 ? -2.051 -9.212 -3.800 1.00 84.31 119 CYS A CA 1
ATOM 946 C C . CYS A 1 119 ? -2.807 -9.040 -5.122 1.00 84.31 119 CYS A C 1
ATOM 948 O O . CYS A 1 119 ? -2.167 -8.893 -6.162 1.00 84.31 119 CYS A O 1
ATOM 950 N N . ALA A 1 120 ? -4.143 -9.050 -5.082 1.00 84.44 120 ALA A N 1
ATOM 951 C CA . ALA A 1 120 ? -4.975 -8.906 -6.271 1.00 84.44 120 ALA A CA 1
ATOM 952 C C . ALA A 1 120 ? -4.766 -7.542 -6.944 1.00 84.44 120 ALA A C 1
ATOM 954 O O . ALA A 1 120 ? -4.621 -7.477 -8.160 1.00 84.44 120 ALA A O 1
ATOM 955 N N . VAL A 1 121 ? -4.666 -6.465 -6.160 1.00 84.94 121 VAL A N 1
ATOM 956 C CA . VAL A 1 121 ? -4.524 -5.106 -6.708 1.00 84.94 121 VAL A CA 1
ATOM 957 C C . VAL A 1 121 ? -3.079 -4.763 -7.082 1.00 84.94 121 VAL A C 1
ATOM 959 O O . VAL A 1 121 ? -2.828 -4.091 -8.082 1.00 84.94 121 VAL A O 1
ATOM 962 N N . SER A 1 122 ? -2.093 -5.251 -6.326 1.00 79.25 122 SER A N 1
ATOM 963 C CA . SER A 1 122 ? -0.680 -4.981 -6.632 1.00 79.25 122 SER A CA 1
ATOM 964 C C . SER A 1 122 ? -0.153 -5.776 -7.835 1.00 79.25 122 SER A C 1
ATOM 966 O O . SER A 1 122 ? 0.882 -5.409 -8.406 1.00 79.25 122 SER A O 1
ATOM 968 N N . ASN A 1 123 ? -0.847 -6.849 -8.236 1.00 75.88 123 ASN A N 1
ATOM 969 C CA . ASN A 1 123 ? -0.397 -7.836 -9.225 1.00 75.88 123 ASN A CA 1
ATOM 970 C C . ASN A 1 123 ? 1.006 -8.402 -8.899 1.00 75.88 123 ASN A C 1
ATOM 972 O O . ASN A 1 123 ? 1.769 -8.791 -9.786 1.00 75.88 123 ASN A O 1
ATOM 976 N N . VAL A 1 124 ? 1.381 -8.397 -7.613 1.00 77.94 124 VAL A N 1
ATOM 977 C CA . VAL A 1 124 ? 2.648 -8.926 -7.098 1.00 77.94 124 VAL A CA 1
ATOM 978 C C . VAL A 1 124 ? 2.379 -10.272 -6.433 1.00 77.94 124 VAL A C 1
ATOM 980 O O . VAL A 1 124 ? 1.447 -10.423 -5.646 1.00 77.94 124 VAL A O 1
ATOM 983 N N . SER A 1 125 ? 3.219 -11.269 -6.721 1.00 72.19 125 SER A N 1
ATOM 984 C CA . SER A 1 125 ? 3.069 -12.593 -6.120 1.00 72.19 125 SER A CA 1
ATOM 985 C C . SER A 1 125 ? 3.238 -12.551 -4.595 1.00 72.19 125 SER A C 1
ATOM 987 O O . SER A 1 125 ? 4.122 -11.873 -4.064 1.00 72.19 125 SER A O 1
ATOM 989 N N . LYS A 1 126 ? 2.425 -13.347 -3.888 1.00 72.38 126 LYS A N 1
ATOM 990 C CA . LYS A 1 126 ? 2.435 -13.498 -2.419 1.00 72.38 126 LYS A CA 1
ATOM 991 C C . LYS A 1 126 ? 3.848 -13.661 -1.840 1.00 72.38 126 LYS A C 1
ATOM 993 O O . LYS A 1 126 ? 4.191 -13.036 -0.841 1.00 72.38 126 LYS A O 1
ATOM 998 N N . CYS A 1 127 ? 4.692 -14.450 -2.512 1.00 72.00 127 CYS A N 1
ATOM 999 C CA . CYS A 1 127 ? 6.079 -14.701 -2.113 1.00 72.00 127 CYS A CA 1
ATOM 1000 C C . CYS A 1 127 ? 6.937 -13.420 -2.094 1.00 72.00 127 CYS A C 1
ATOM 1002 O O . CYS A 1 127 ? 7.781 -13.251 -1.216 1.00 72.00 127 CYS A O 1
ATOM 1004 N N . ARG A 1 128 ? 6.712 -12.484 -3.025 1.00 67.38 128 ARG A N 1
ATOM 1005 C CA . ARG A 1 128 ? 7.481 -11.233 -3.105 1.00 67.38 128 ARG A CA 1
ATOM 1006 C C . ARG A 1 128 ? 7.095 -10.228 -2.026 1.00 67.38 128 ARG A C 1
ATOM 1008 O O . ARG A 1 128 ? 7.980 -9.567 -1.486 1.00 67.38 128 ARG A O 1
ATOM 1015 N N . ILE A 1 129 ? 5.811 -10.136 -1.688 1.00 74.88 129 ILE A N 1
ATOM 1016 C CA . ILE A 1 129 ? 5.355 -9.264 -0.598 1.00 74.88 129 ILE A CA 1
ATOM 1017 C C . ILE A 1 129 ? 5.773 -9.866 0.753 1.00 74.88 129 ILE A C 1
ATOM 1019 O O . ILE A 1 129 ? 6.321 -9.156 1.585 1.00 74.88 129 ILE A O 1
ATOM 1023 N N . GLY A 1 130 ? 5.650 -11.188 0.931 1.00 69.31 130 GLY A N 1
ATOM 1024 C CA . GLY A 1 130 ? 6.111 -11.890 2.137 1.00 69.31 130 GLY A CA 1
ATOM 1025 C C . GLY A 1 130 ? 7.608 -11.720 2.416 1.00 69.31 130 GLY A C 1
ATOM 1026 O O . GLY A 1 130 ? 7.997 -11.536 3.560 1.00 69.31 130 GLY A O 1
ATOM 1027 N N . ARG A 1 131 ? 8.447 -11.693 1.370 1.00 71.12 131 ARG A N 1
ATOM 1028 C CA . ARG A 1 131 ? 9.883 -11.375 1.489 1.00 71.12 131 ARG A CA 1
ATOM 1029 C C . ARG A 1 131 ? 10.171 -9.905 1.779 1.00 71.12 131 ARG A C 1
ATOM 1031 O O . ARG A 1 131 ? 11.331 -9.590 2.025 1.00 71.12 131 ARG A O 1
ATOM 1038 N N . SER A 1 132 ? 9.178 -9.023 1.651 1.00 65.25 132 SER A N 1
ATOM 1039 C CA . SER A 1 132 ? 9.316 -7.577 1.854 1.00 65.25 132 SER A CA 1
ATOM 1040 C C . SER A 1 132 ? 9.029 -7.135 3.294 1.00 65.25 132 SER A C 1
ATOM 1042 O O . SER A 1 132 ? 9.518 -6.072 3.681 1.00 65.25 132 SER A O 1
ATOM 1044 N N . PHE A 1 133 ? 8.310 -7.962 4.062 1.00 59.19 133 PHE A N 1
ATOM 1045 C CA . PHE A 1 133 ? 8.084 -7.825 5.506 1.00 59.19 133 PHE A CA 1
ATOM 1046 C C . PHE A 1 133 ? 9.260 -8.324 6.359 1.00 59.19 133 PHE A C 1
ATOM 1048 O O . PHE A 1 133 ? 10.154 -9.009 5.809 1.00 59.19 133 PHE A O 1
#

Foldseek 3Di:
DVVVVVVVVVVCDDDLPPPCVLVVVVVVPPDDPDDDDPDDPPPPQDPLSVLLVVLLVLLVQLCVQVVHDPQLSSQLSVVLVVCSVVVPPPPADSLLLSLLSSCVSCVVVVNHDDPVSSCVSSVDDPVRNVVND

pLDDT: mean 72.43, std 15.06, range [43.53, 90.69]

Sequence (133 aa):
MLKSFLKWCSSSEEPEEDLSKIIAQTVQSRANADGSRKYPKSNKFSSTDRVLIKVYKVMSNMADSINISKNITERANLLFKQFHEGNKLKSRSHKAIAAACLYIACRQEGNFRTFKEICAVSNVSKCRIGRSF